Protein AF-A0A8T4D972-F1 (afdb_monomer)

Foldseek 3Di:
DQQPQPDQKGWACAFDDPPDIDIDGDDPVSVCVVVVCVVVVVDDDDPRGPVVRVVVVVVVVVVVCVVPVD

Secondary structure (DSSP, 8-state):
--S-TTSSEEEESTTS-TT--EEEE-SHHHHHHHHHHHHTTS--------HHHHHHHHHHHHHHHHHT--

pLDDT: mean 95.83, std 5.45, range [56.25, 98.44]

Solvent-accessible surface area (backbone atoms only — not comparable to full-atom values): 4264 Å² total; per-residue (Å²): 131,82,67,52,87,84,41,42,60,26,79,43,52,71,35,31,58,93,96,48,65,33,72,47,62,71,36,72,71,31,41,52,50,52,53,51,35,41,76,70,67,75,45,87,86,79,88,78,58,45,58,70,58,46,53,52,53,39,52,51,54,51,54,53,54,63,74,67,71,124

Nearest PDB structures (foldseek):
  8rja-assembly2_E  TM=9.615E-01  e=3.801E-02  Candidatus Methanoperedenaceae archaeon GB50
  6duz-assembly1_Y  TM=3.510E-01  e=9.710E+00  Salmonella enterica subsp. enterica serovar Typhimurium

Radius of gyration: 14.2 Å; Cα contacts (8 Å, |Δi|>4): 73; chains: 1; bounding box: 43×21×30 Å

Sequence (70 aa):
DYTAELADISVGSVGSEPGWSTVLTRTAPGEHLLLGARAKGYVEVTEDIKLKEIERLTKIKRRRAEQHRE

Structure (mmCIF, N/CA/C/O backbone):
data_AF-A0A8T4D972-F1
#
_entry.id   AF-A0A8T4D972-F1
#
loop_
_atom_site.group_PDB
_atom_site.id
_atom_site.type_symbol
_atom_site.label_atom_id
_atom_site.label_alt_id
_atom_site.label_comp_id
_atom_site.label_asym_id
_atom_site.label_entity_id
_atom_site.label_seq_id
_atom_site.pdbx_PDB_ins_code
_atom_site.Cartn_x
_atom_site.Cartn_y
_atom_site.Cartn_z
_atom_site.occupancy
_atom_site.B_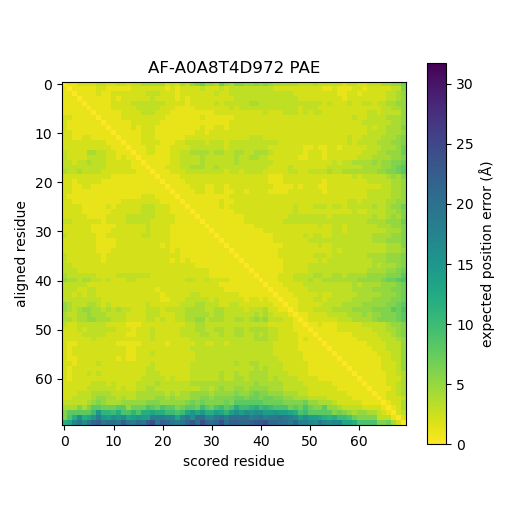iso_or_equiv
_atom_site.auth_seq_id
_atom_site.auth_comp_id
_atom_site.auth_asym_id
_atom_site.auth_ato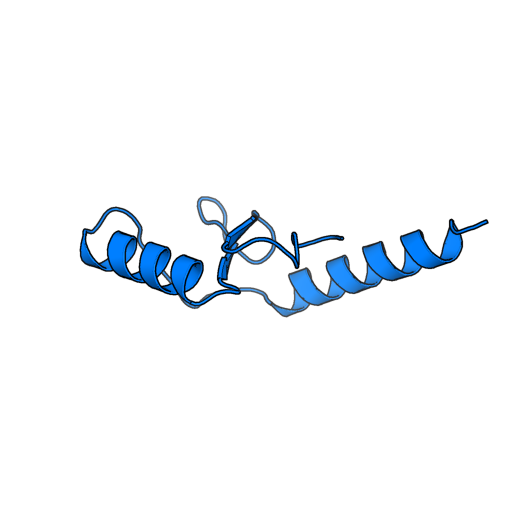m_id
_atom_site.pdbx_PDB_model_num
ATOM 1 N N . ASP A 1 1 ? 12.436 -3.116 -6.525 1.00 93.56 1 ASP A N 1
ATOM 2 C CA . ASP A 1 1 ? 11.083 -2.665 -6.159 1.00 93.56 1 ASP A CA 1
ATOM 3 C C . ASP A 1 1 ? 11.033 -2.184 -4.701 1.00 93.56 1 ASP A C 1
ATOM 5 O O . ASP A 1 1 ? 11.583 -2.868 -3.846 1.00 93.56 1 ASP A O 1
ATOM 9 N N . TYR A 1 2 ? 10.502 -0.986 -4.419 1.00 97.00 2 TYR A N 1
ATOM 10 C CA . TYR A 1 2 ? 10.419 -0.400 -3.064 1.00 97.00 2 TYR A CA 1
ATOM 11 C C . TYR A 1 2 ? 9.084 -0.672 -2.364 1.00 97.00 2 TYR A C 1
ATOM 13 O O . TYR A 1 2 ? 9.084 -0.873 -1.156 1.00 97.00 2 TYR A O 1
ATOM 21 N N . THR A 1 3 ? 7.977 -0.691 -3.107 1.00 96.81 3 THR A N 1
ATOM 22 C CA . THR A 1 3 ? 6.616 -0.732 -2.550 1.00 96.81 3 THR A CA 1
ATOM 23 C C . THR A 1 3 ? 5.855 -1.995 -2.949 1.00 96.81 3 THR A C 1
ATOM 25 O O . THR A 1 3 ? 4.630 -2.013 -2.843 1.00 96.81 3 THR A O 1
ATOM 28 N N . ALA A 1 4 ? 6.556 -3.042 -3.400 1.00 97.44 4 ALA A N 1
ATOM 29 C CA . ALA A 1 4 ? 5.969 -4.301 -3.866 1.00 97.44 4 ALA A CA 1
ATOM 30 C C . ALA A 1 4 ? 4.885 -4.041 -4.928 1.00 97.44 4 ALA A C 1
ATOM 32 O O . ALA A 1 4 ? 3.700 -4.259 -4.698 1.00 97.44 4 ALA A O 1
ATOM 33 N N . GLU A 1 5 ? 5.281 -3.482 -6.072 1.00 96.19 5 GLU A N 1
ATOM 34 C CA . GLU A 1 5 ? 4.372 -2.946 -7.090 1.00 96.19 5 GLU A CA 1
ATOM 35 C C . GLU A 1 5 ? 3.486 -3.985 -7.784 1.00 96.19 5 GLU A C 1
ATOM 37 O O . GLU A 1 5 ? 2.495 -3.619 -8.409 1.00 96.19 5 GLU A O 1
ATOM 42 N N . LEU A 1 6 ? 3.804 -5.267 -7.605 1.00 97.25 6 LEU A N 1
ATOM 43 C CA . LEU A 1 6 ? 3.085 -6.408 -8.172 1.00 97.25 6 LEU A CA 1
ATOM 44 C C . LEU A 1 6 ? 2.159 -7.128 -7.175 1.00 97.25 6 LEU A C 1
ATOM 46 O O . LEU A 1 6 ? 1.526 -8.110 -7.550 1.00 97.25 6 LEU A O 1
ATOM 50 N N . ALA A 1 7 ? 2.097 -6.691 -5.915 1.00 97.94 7 ALA A N 1
ATOM 51 C CA . ALA A 1 7 ? 1.210 -7.288 -4.916 1.00 97.94 7 ALA A CA 1
ATOM 52 C C . ALA A 1 7 ? -0.226 -6.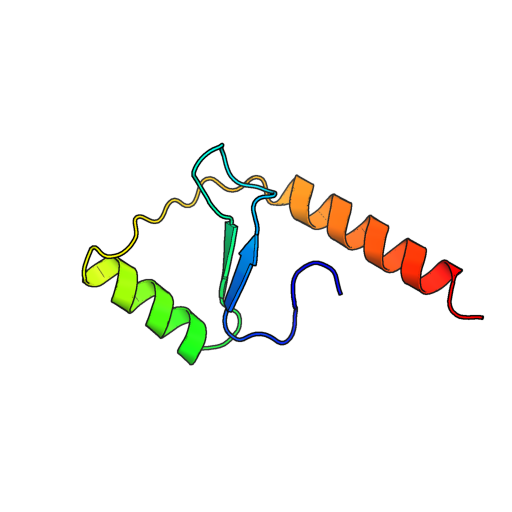753 -5.041 1.00 97.94 7 ALA A C 1
ATOM 54 O O . ALA A 1 7 ? -0.428 -5.605 -5.424 1.00 97.94 7 ALA A O 1
ATOM 55 N N . ASP A 1 8 ? -1.228 -7.536 -4.634 1.00 98.06 8 ASP A N 1
ATOM 56 C CA . ASP A 1 8 ? -2.608 -7.039 -4.515 1.00 98.06 8 ASP A CA 1
ATOM 57 C C . ASP A 1 8 ? -2.719 -5.927 -3.456 1.00 98.06 8 ASP A C 1
ATOM 59 O O . ASP A 1 8 ? -3.418 -4.925 -3.650 1.00 98.06 8 ASP A O 1
ATOM 63 N N . ILE A 1 9 ? -1.993 -6.109 -2.345 1.00 98.19 9 ILE A N 1
ATOM 64 C CA . ILE A 1 9 ? -1.863 -5.173 -1.227 1.00 98.19 9 ILE A CA 1
ATOM 65 C C . ILE A 1 9 ? -0.394 -5.113 -0.804 1.00 98.19 9 ILE A C 1
ATOM 67 O O . ILE A 1 9 ? 0.236 -6.146 -0.572 1.00 98.19 9 ILE A O 1
ATOM 71 N N . SER A 1 10 ? 0.125 -3.904 -0.627 1.00 98.12 10 SER A N 1
ATOM 72 C CA . SER A 1 10 ? 1.438 -3.656 -0.032 1.00 98.12 10 SER A CA 1
ATOM 73 C C . SER A 1 10 ? 1.281 -2.896 1.279 1.00 98.12 10 SER A C 1
ATOM 75 O O . SER A 1 10 ? 0.501 -1.949 1.348 1.00 98.12 10 SER A O 1
ATOM 77 N N . VAL A 1 11 ? 2.043 -3.275 2.306 1.00 97.62 11 VAL A N 1
ATOM 78 C CA . VAL A 1 11 ? 2.004 -2.644 3.636 1.00 97.62 11 VAL A CA 1
ATOM 79 C C . VAL A 1 11 ? 3.410 -2.206 4.036 1.00 97.62 11 VAL A C 1
ATOM 81 O O . VAL A 1 11 ? 4.370 -2.958 3.865 1.00 97.62 11 VAL A O 1
ATOM 84 N N . GLY A 1 12 ? 3.545 -0.993 4.569 1.00 96.94 12 GLY A N 1
ATOM 85 C CA . GLY A 1 12 ? 4.813 -0.465 5.071 1.00 96.94 12 GLY A CA 1
ATOM 86 C C . GLY A 1 12 ? 4.618 0.661 6.082 1.00 96.94 12 GLY A C 1
ATOM 87 O O . GLY A 1 12 ? 3.529 1.197 6.216 1.00 96.94 12 GLY A O 1
ATOM 88 N N . SER A 1 13 ? 5.672 1.026 6.811 1.00 96.81 13 SER A N 1
ATOM 89 C CA . SER A 1 13 ? 5.599 2.061 7.857 1.00 96.81 13 SER A CA 1
ATOM 90 C C . SER A 1 13 ? 5.785 3.489 7.337 1.00 96.81 13 SER A C 1
ATOM 92 O O . SER A 1 13 ? 5.250 4.436 7.904 1.00 96.81 13 SER A O 1
ATOM 94 N N . VAL A 1 14 ? 6.566 3.664 6.269 1.00 97.06 14 VAL A N 1
ATOM 95 C CA . VAL A 1 14 ? 6.901 4.987 5.726 1.00 97.06 14 VAL A CA 1
ATOM 96 C C . VAL A 1 14 ? 5.654 5.671 5.195 1.00 97.06 14 VAL A C 1
ATOM 98 O O . VAL A 1 14 ? 4.944 5.090 4.383 1.00 97.06 14 VAL A O 1
ATOM 101 N N . GLY A 1 15 ? 5.472 6.936 5.571 1.00 94.94 15 GLY A N 1
ATOM 102 C CA . GLY A 1 15 ? 4.318 7.732 5.173 1.00 94.94 15 GLY A CA 1
ATOM 103 C C . GLY A 1 15 ? 3.204 7.757 6.214 1.00 94.94 15 GLY A C 1
ATOM 104 O O . GLY A 1 15 ? 2.307 8.581 6.085 1.00 94.94 15 GLY A O 1
ATOM 105 N N . SER A 1 16 ? 3.290 6.926 7.253 1.00 97.25 16 SER A N 1
ATOM 106 C CA . SER A 1 16 ? 2.330 6.870 8.354 1.00 97.25 16 SER A CA 1
ATOM 107 C C . SER A 1 16 ? 2.940 7.329 9.674 1.00 97.25 16 SER A C 1
ATOM 109 O O . SER A 1 16 ? 4.154 7.268 9.877 1.00 97.25 16 SER A O 1
ATOM 111 N N . GLU A 1 17 ? 2.080 7.779 10.582 1.00 96.12 17 GLU A N 1
ATOM 112 C CA . GLU A 1 17 ? 2.455 8.072 11.965 1.00 96.12 17 GLU A CA 1
ATOM 113 C C . GLU A 1 17 ? 2.797 6.789 12.754 1.00 96.12 17 GLU A C 1
ATOM 115 O O . GLU A 1 17 ? 2.405 5.685 12.356 1.00 96.12 17 GLU A O 1
ATOM 120 N N . PRO A 1 18 ? 3.522 6.889 13.885 1.00 95.25 18 PRO A N 1
ATOM 121 C CA . PRO A 1 18 ? 3.819 5.739 14.734 1.00 95.25 18 PRO A CA 1
ATOM 122 C C . PRO A 1 18 ? 2.557 4.971 15.147 1.00 95.25 18 PRO A C 1
ATOM 124 O O . PRO A 1 18 ? 1.570 5.555 15.586 1.00 95.25 18 PRO A O 1
ATOM 127 N N . GLY A 1 19 ? 2.601 3.644 15.015 1.00 95.69 19 GLY A N 1
ATOM 128 C CA . GLY A 1 19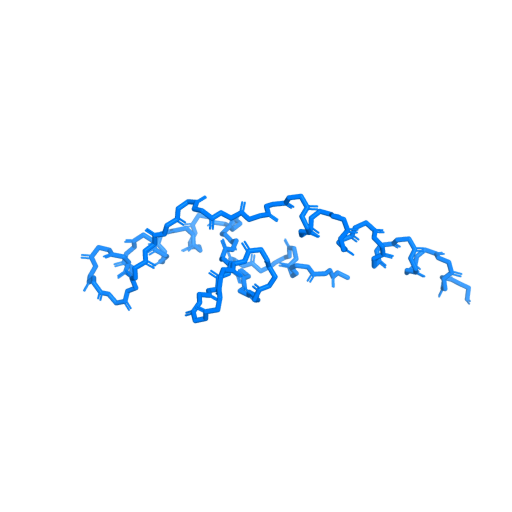 ? 1.453 2.768 15.278 1.00 95.69 19 GLY A CA 1
ATOM 129 C C . GLY A 1 19 ? 0.519 2.571 14.080 1.00 95.69 19 GLY A C 1
ATOM 130 O O . GLY A 1 19 ? -0.327 1.684 14.127 1.00 95.69 19 GLY A O 1
ATOM 131 N N . TRP A 1 20 ? 0.713 3.319 12.990 1.00 97.44 20 TRP A N 1
ATOM 132 C CA . TRP A 1 20 ? -0.010 3.147 11.732 1.00 97.44 20 TRP A CA 1
ATOM 133 C C . TRP A 1 20 ? 0.870 2.511 10.654 1.00 97.44 20 TRP A C 1
ATOM 135 O O . TRP A 1 20 ? 2.099 2.484 10.738 1.00 97.44 20 TRP A O 1
ATOM 145 N N . SER A 1 21 ? 0.224 1.981 9.619 1.00 97.62 21 SER A N 1
ATOM 146 C CA . SER A 1 21 ? 0.884 1.486 8.412 1.00 97.62 21 SER A CA 1
ATOM 147 C C . SER A 1 21 ? 0.271 2.133 7.179 1.00 97.62 21 SER A C 1
ATOM 149 O O . SER A 1 21 ? -0.944 2.289 7.087 1.00 97.62 21 SER A O 1
ATOM 151 N N . THR A 1 22 ? 1.113 2.456 6.205 1.00 97.88 22 THR A N 1
ATOM 152 C CA . THR A 1 22 ? 0.691 2.844 4.865 1.00 9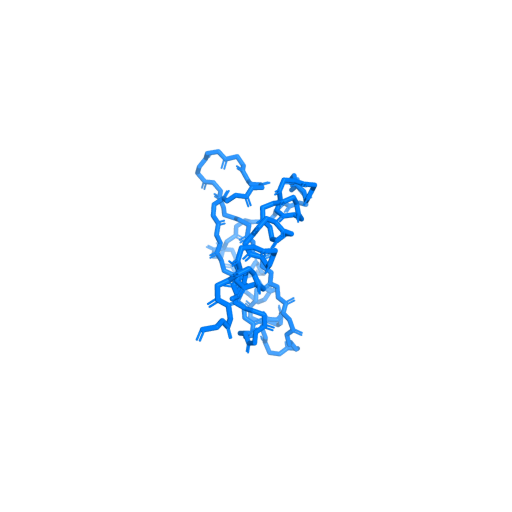7.88 22 THR A CA 1
ATOM 153 C C . THR A 1 22 ? 0.331 1.573 4.111 1.00 97.88 22 THR A C 1
ATOM 155 O O . THR A 1 22 ? 1.151 0.660 3.979 1.00 97.88 22 THR A O 1
ATOM 158 N N . VAL A 1 23 ? -0.901 1.527 3.613 1.00 97.62 23 VAL A N 1
ATOM 159 C CA . VAL A 1 23 ? -1.438 0.414 2.830 1.00 97.62 23 VAL A CA 1
ATOM 160 C C . VAL A 1 23 ? -1.703 0.897 1.409 1.00 97.62 23 VAL A C 1
ATOM 162 O O . VAL A 1 23 ? -2.394 1.892 1.210 1.00 97.62 23 VAL A O 1
ATO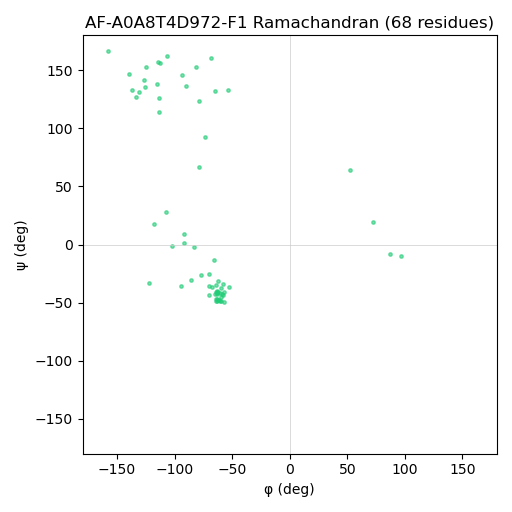M 165 N N . LEU A 1 24 ? -1.152 0.196 0.419 1.00 97.00 24 LEU A N 1
ATOM 166 C CA . LEU A 1 24 ? -1.392 0.449 -1.001 1.00 97.00 24 LEU A CA 1
ATOM 167 C C . LEU A 1 24 ? -2.152 -0.738 -1.589 1.00 97.00 24 LEU A C 1
ATOM 169 O O . LEU A 1 24 ? -1.601 -1.835 -1.671 1.00 97.00 24 LEU A O 1
ATOM 173 N N . THR A 1 25 ? -3.394 -0.523 -2.012 1.00 97.62 25 THR A N 1
ATOM 174 C CA . THR A 1 25 ? -4.177 -1.500 -2.779 1.00 97.62 25 THR A CA 1
ATOM 175 C C . THR A 1 25 ? -3.927 -1.277 -4.269 1.00 97.62 25 THR A C 1
ATOM 177 O O . THR A 1 25 ? -3.851 -0.138 -4.730 1.00 97.62 25 THR A O 1
ATOM 180 N N . ARG A 1 26 ? -3.730 -2.357 -5.032 1.00 97.12 26 ARG A N 1
ATOM 181 C CA . ARG A 1 26 ? -3.363 -2.272 -6.462 1.00 97.12 26 ARG A CA 1
ATOM 182 C C . ARG A 1 26 ? -4.343 -2.977 -7.379 1.00 97.12 26 ARG A C 1
ATOM 184 O O . ARG A 1 26 ? -4.544 -2.546 -8.509 1.00 97.12 26 ARG A O 1
ATOM 191 N N . THR A 1 27 ? -4.933 -4.062 -6.897 1.00 98.19 27 THR A N 1
ATOM 192 C CA . THR A 1 27 ? -5.904 -4.861 -7.642 1.00 98.19 27 THR A CA 1
ATOM 193 C C . THR A 1 27 ? -7.273 -4.773 -6.980 1.00 98.19 27 THR A C 1
ATOM 195 O O . THR A 1 27 ? -7.384 -4.509 -5.780 1.00 98.19 27 THR A O 1
ATOM 198 N N . ALA A 1 28 ? -8.328 -5.034 -7.755 1.00 98.25 28 ALA A N 1
ATOM 199 C CA . ALA A 1 28 ? -9.696 -5.029 -7.238 1.00 98.25 28 ALA A CA 1
ATOM 200 C C . ALA A 1 28 ? -9.900 -6.005 -6.055 1.00 98.25 28 ALA A C 1
ATOM 202 O O . ALA A 1 28 ? -10.524 -5.608 -5.071 1.00 98.25 28 ALA A O 1
ATOM 203 N N . PRO A 1 29 ? -9.344 -7.240 -6.059 1.00 98.00 29 PRO A N 1
ATOM 204 C CA . PRO A 1 29 ? -9.379 -8.102 -4.876 1.00 98.00 29 PRO A CA 1
ATOM 205 C C . PRO A 1 29 ? -8.715 -7.476 -3.644 1.00 98.00 29 PRO A C 1
ATOM 207 O O . PRO A 1 29 ? -9.275 -7.552 -2.551 1.00 98.00 29 PRO A O 1
ATOM 210 N N . GLY A 1 30 ? -7.555 -6.831 -3.810 1.00 98.19 30 GLY A N 1
ATOM 211 C CA . GLY A 1 30 ? -6.850 -6.168 -2.712 1.00 98.19 30 GLY A CA 1
ATOM 212 C C . GLY A 1 30 ? -7.651 -5.015 -2.105 1.00 98.19 30 GLY A C 1
ATOM 213 O O . GLY A 1 30 ? -7.758 -4.899 -0.884 1.00 98.19 30 GLY A O 1
ATOM 214 N N . GLU A 1 31 ? -8.276 -4.196 -2.949 1.00 97.94 31 GLU A N 1
ATOM 215 C CA . GLU A 1 31 ? -9.154 -3.112 -2.504 1.00 97.94 31 GLU A CA 1
ATOM 216 C C . GLU A 1 31 ? -10.390 -3.638 -1.764 1.00 97.94 31 GLU A C 1
ATOM 218 O O . GLU A 1 31 ? -10.679 -3.201 -0.647 1.00 97.94 31 GLU A O 1
ATOM 223 N N . HIS A 1 32 ? -11.081 -4.633 -2.328 1.0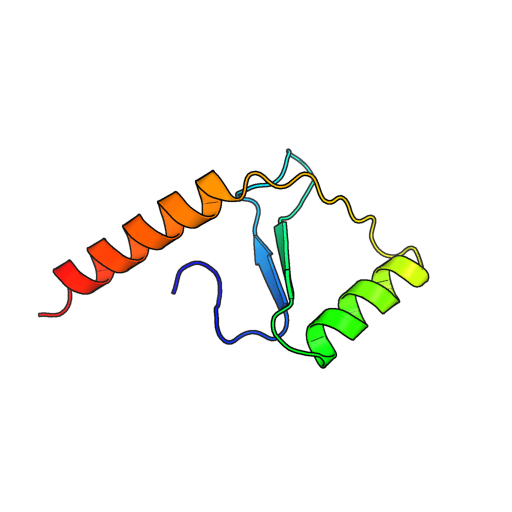0 98.38 32 HIS A N 1
ATOM 224 C CA . HIS A 1 32 ? -12.248 -5.241 -1.690 1.00 98.38 32 HIS A CA 1
ATOM 225 C C . HIS A 1 32 ? -11.919 -5.860 -0.326 1.00 98.38 32 HIS A C 1
ATOM 227 O O . HIS A 1 32 ? -12.726 -5.763 0.601 1.00 98.38 32 HIS A O 1
ATOM 233 N N . LEU A 1 33 ? -10.738 -6.468 -0.176 1.00 98.25 33 LEU A N 1
ATOM 234 C CA . LEU A 1 33 ? -10.275 -7.006 1.103 1.00 98.25 33 LEU A CA 1
ATOM 235 C C . LEU A 1 33 ? -10.101 -5.906 2.156 1.00 98.25 33 LEU A C 1
ATOM 237 O O . LEU A 1 33 ? -10.601 -6.060 3.272 1.00 98.25 33 LEU A O 1
ATOM 241 N N . LEU A 1 34 ? -9.448 -4.791 1.809 1.00 97.94 34 LEU A N 1
ATOM 242 C CA . LEU A 1 34 ? -9.249 -3.673 2.736 1.00 97.94 34 LEU A CA 1
ATOM 243 C C . LEU A 1 34 ? -10.583 -3.033 3.141 1.00 97.94 34 LEU A C 1
ATOM 245 O O . LEU A 1 34 ? -10.839 -2.825 4.329 1.00 97.94 34 LEU A O 1
ATOM 249 N N . LEU A 1 35 ? -11.461 -2.770 2.169 1.00 97.62 35 LEU A N 1
ATOM 250 C CA . LEU A 1 35 ? -12.786 -2.201 2.423 1.00 97.62 35 LEU A CA 1
ATOM 251 C C . LEU A 1 35 ? -13.651 -3.139 3.273 1.00 97.62 35 LEU A C 1
ATOM 253 O O . LEU A 1 35 ? -14.312 -2.691 4.210 1.00 97.62 35 LEU A O 1
ATOM 257 N N . GLY A 1 36 ? -13.606 -4.445 3.001 1.00 98.31 36 GLY A N 1
ATOM 258 C CA . GLY A 1 36 ? -14.301 -5.455 3.794 1.00 98.31 36 GLY A CA 1
ATOM 259 C C . GLY A 1 36 ? -13.777 -5.549 5.229 1.00 98.31 36 GLY A C 1
ATOM 260 O O . GLY A 1 36 ? -14.572 -5.663 6.162 1.00 98.31 36 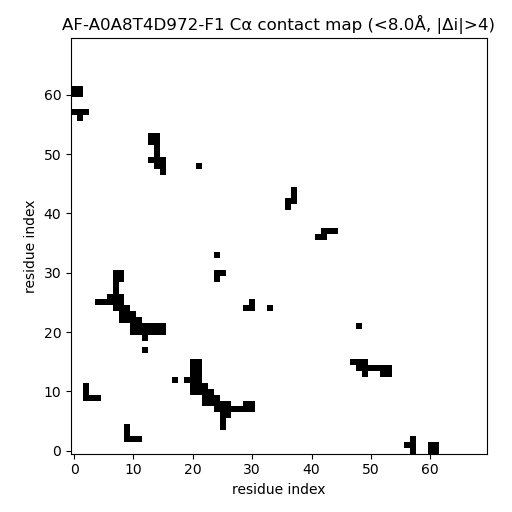GLY A O 1
ATOM 261 N N . ALA A 1 37 ? -12.458 -5.464 5.428 1.00 98.25 37 ALA A N 1
ATOM 262 C CA . ALA A 1 37 ? -11.847 -5.448 6.756 1.00 98.25 37 ALA A CA 1
ATOM 263 C C . ALA A 1 37 ? -12.243 -4.195 7.552 1.00 98.25 37 ALA A C 1
ATOM 265 O O . ALA A 1 37 ? -12.608 -4.306 8.724 1.00 98.25 37 ALA A O 1
ATOM 266 N N . ARG A 1 38 ? -12.251 -3.024 6.900 1.00 97.94 38 ARG A N 1
ATOM 267 C CA . ARG A 1 38 ? -12.737 -1.767 7.485 1.00 97.94 38 ARG A CA 1
ATOM 268 C C . ARG A 1 38 ? -14.209 -1.872 7.883 1.00 97.94 38 ARG A C 1
ATOM 270 O O . ARG A 1 38 ? -14.563 -1.536 9.007 1.00 97.94 38 ARG A O 1
ATOM 277 N N . ALA A 1 39 ? -15.068 -2.369 6.991 1.00 98.25 39 ALA A N 1
ATOM 278 C CA . ALA A 1 39 ? -16.504 -2.497 7.249 1.00 98.25 39 ALA A CA 1
ATOM 279 C C . ALA A 1 39 ? -16.821 -3.442 8.422 1.00 98.25 39 ALA A C 1
ATOM 281 O O . ALA A 1 39 ? -17.793 -3.231 9.140 1.00 98.25 39 ALA A O 1
ATOM 282 N N . LYS A 1 40 ? -15.987 -4.467 8.636 1.00 98.44 40 LYS A N 1
ATOM 283 C CA . LYS A 1 40 ? -16.095 -5.401 9.769 1.00 98.44 40 LYS A CA 1
ATOM 284 C C . LYS A 1 40 ? -15.447 -4.888 11.061 1.00 98.44 40 LYS A C 1
ATOM 286 O O . LYS A 1 40 ? -15.505 -5.587 12.068 1.00 98.44 40 LYS A O 1
ATOM 291 N N . GLY A 1 41 ? -14.826 -3.707 11.042 1.00 98.06 41 GLY A N 1
ATOM 292 C CA . GLY A 1 41 ? -14.153 -3.122 12.204 1.00 98.06 41 GLY A CA 1
ATOM 293 C C . GLY A 1 41 ? -12.838 -3.808 12.581 1.00 98.06 41 GLY A C 1
ATOM 294 O O . GLY A 1 41 ? -12.384 -3.666 13.709 1.00 98.06 41 GLY A O 1
ATOM 295 N N . TYR A 1 42 ? -12.221 -4.566 11.667 1.00 98.31 42 TYR A N 1
ATOM 296 C CA . TYR A 1 42 ? -10.920 -5.198 11.922 1.00 98.31 42 TYR A CA 1
ATOM 297 C C . TYR A 1 42 ? -9.756 -4.217 11.826 1.00 98.31 42 TYR A C 1
ATOM 299 O O . TYR A 1 42 ? -8.705 -4.454 12.415 1.00 98.31 42 TYR A O 1
ATOM 307 N N . VAL A 1 43 ? -9.933 -3.146 11.054 1.00 97.81 43 VAL A N 1
ATOM 308 C CA . VAL A 1 43 ? -8.932 -2.102 10.854 1.00 97.81 43 VAL A CA 1
ATOM 309 C C . VAL A 1 43 ? -9.598 -0.737 10.842 1.00 97.81 43 VAL A C 1
ATOM 311 O O . VAL A 1 43 ? -10.715 -0.576 10.343 1.00 97.81 43 VAL A O 1
ATOM 314 N N . GLU A 1 44 ? -8.872 0.252 11.342 1.00 97.25 44 GLU A N 1
ATOM 315 C CA . GLU A 1 44 ? -9.177 1.662 11.139 1.00 97.25 44 GLU A CA 1
ATOM 316 C C . GLU A 1 44 ? -8.397 2.169 9.924 1.00 97.25 44 GLU A C 1
ATOM 318 O O . GLU A 1 44 ? -7.287 1.711 9.646 1.00 97.25 44 GLU A O 1
ATOM 323 N N . VAL A 1 45 ? -8.989 3.092 9.166 1.00 96.06 45 VAL A N 1
ATOM 324 C CA . VAL A 1 45 ? -8.378 3.647 7.952 1.00 96.06 45 VAL A CA 1
ATOM 325 C C . VAL A 1 45 ? -8.457 5.165 8.013 1.00 96.06 45 VAL A C 1
ATOM 327 O O . VAL A 1 45 ? -9.525 5.721 8.261 1.00 96.06 45 VAL A O 1
ATOM 330 N N . THR A 1 46 ? -7.326 5.812 7.750 1.00 95.06 46 THR A N 1
ATOM 331 C CA . THR A 1 46 ? -7.188 7.261 7.600 1.00 95.06 46 THR A CA 1
ATOM 332 C C . THR A 1 46 ? -6.551 7.573 6.249 1.00 95.06 46 THR A C 1
ATOM 334 O O . THR A 1 46 ? -5.809 6.756 5.703 1.00 95.06 46 THR A O 1
ATOM 337 N N . GLU A 1 47 ? -6.840 8.754 5.711 1.00 93.06 47 GLU A N 1
ATOM 338 C CA . GLU A 1 47 ? -6.220 9.268 4.483 1.00 93.06 47 GLU A CA 1
ATOM 339 C C . GLU A 1 47 ? -4.971 10.120 4.772 1.00 93.06 47 GLU A C 1
ATOM 341 O O . GLU A 1 47 ? -4.332 10.622 3.848 1.00 93.06 47 GLU A O 1
ATOM 346 N N . ASP A 1 48 ? -4.597 10.269 6.048 1.00 94.00 48 ASP A N 1
ATOM 347 C CA . ASP A 1 48 ? -3.393 10.995 6.451 1.00 94.00 48 ASP A CA 1
ATOM 348 C C . ASP A 1 48 ? -2.127 10.187 6.136 1.00 94.00 48 ASP A C 1
ATOM 350 O O . ASP A 1 48 ? -1.689 9.319 6.897 1.00 94.00 48 ASP A O 1
ATOM 354 N N . ILE A 1 49 ? -1.575 10.440 4.949 1.00 94.69 49 ILE A N 1
ATOM 355 C CA . ILE A 1 49 ? -0.403 9.750 4.418 1.00 94.69 49 ILE A CA 1
ATOM 356 C C . ILE A 1 49 ? 0.578 10.774 3.845 1.00 94.69 49 ILE A C 1
ATOM 358 O O . ILE A 1 49 ? 0.266 11.548 2.934 1.00 94.69 49 ILE A O 1
ATOM 362 N N . LYS A 1 50 ? 1.837 10.713 4.285 1.00 96.25 50 LYS A N 1
ATOM 363 C CA . LYS A 1 50 ? 2.942 11.524 3.747 1.00 96.25 50 LYS A CA 1
ATOM 364 C C . LYS A 1 50 ? 3.468 10.935 2.431 1.00 96.25 50 LYS A C 1
ATOM 366 O O . LYS A 1 50 ? 4.618 10.504 2.331 1.00 96.25 50 LYS A O 1
ATOM 371 N N . LEU A 1 51 ? 2.642 10.956 1.380 1.00 94.75 51 LEU A N 1
ATOM 372 C CA . LEU A 1 51 ? 2.945 10.368 0.060 1.00 94.75 51 LEU A CA 1
ATOM 373 C C . LEU A 1 51 ? 4.282 10.838 -0.539 1.00 94.75 51 LEU A C 1
ATOM 375 O O . LEU A 1 51 ? 5.020 10.044 -1.126 1.00 94.75 51 LEU A O 1
ATOM 379 N N . LYS A 1 52 ? 4.650 12.111 -0.334 1.00 96.44 52 LYS A N 1
ATOM 380 C CA . LYS A 1 52 ? 5.919 12.681 -0.826 1.00 96.44 52 LYS A CA 1
ATOM 381 C C . LYS A 1 52 ? 7.152 11.935 -0.304 1.00 96.44 52 LYS A C 1
ATOM 383 O O . LYS A 1 52 ? 8.151 11.828 -1.018 1.00 96.44 52 LYS A O 1
ATOM 388 N N . GLU A 1 53 ? 7.109 11.415 0.923 1.00 95.88 53 GLU A N 1
ATOM 389 C CA . GLU A 1 53 ? 8.226 10.660 1.497 1.00 95.88 53 GLU A CA 1
ATOM 390 C C . GLU A 1 53 ? 8.389 9.300 0.815 1.00 95.88 53 GLU A C 1
ATOM 392 O O . GLU A 1 53 ? 9.505 8.924 0.440 1.00 95.88 53 GLU A O 1
ATOM 397 N N . ILE A 1 54 ? 7.269 8.612 0.574 1.00 96.75 54 ILE A N 1
ATOM 398 C CA . ILE A 1 54 ? 7.220 7.328 -0.133 1.00 96.75 54 ILE A CA 1
ATOM 399 C C . ILE A 1 54 ? 7.755 7.498 -1.558 1.00 96.75 54 ILE A C 1
ATOM 401 O O . ILE A 1 54 ? 8.632 6.743 -1.991 1.00 96.75 54 ILE A O 1
ATOM 405 N N . GLU A 1 55 ? 7.297 8.521 -2.284 1.00 96.62 55 GLU A N 1
ATOM 406 C CA . GLU A 1 55 ? 7.776 8.818 -3.637 1.00 96.62 55 GLU A CA 1
ATOM 407 C C . GLU A 1 55 ? 9.283 9.091 -3.675 1.00 96.62 55 GLU A C 1
ATOM 409 O O . GLU A 1 55 ? 9.997 8.577 -4.544 1.00 96.62 55 GLU A O 1
ATOM 414 N N . ARG A 1 56 ? 9.789 9.894 -2.729 1.00 97.81 56 ARG A N 1
ATOM 415 C CA . ARG A 1 56 ? 11.213 10.237 -2.646 1.00 97.81 56 ARG A CA 1
ATOM 416 C C . ARG A 1 56 ? 12.069 8.986 -2.467 1.00 97.81 56 ARG A C 1
ATOM 418 O O . ARG A 1 56 ? 13.049 8.807 -3.193 1.00 97.81 56 ARG A O 1
ATOM 425 N N . LEU A 1 57 ? 11.704 8.116 -1.527 1.00 97.56 57 LEU A N 1
ATOM 426 C CA . LEU A 1 57 ? 12.457 6.892 -1.248 1.00 97.56 57 LEU A CA 1
ATOM 427 C C . LEU A 1 57 ? 12.340 5.869 -2.385 1.00 97.56 57 LEU A C 1
ATOM 429 O O . LEU A 1 57 ? 13.342 5.244 -2.744 1.00 97.56 57 LEU A O 1
ATOM 433 N N . THR A 1 58 ? 11.175 5.785 -3.033 1.00 96.69 58 THR A N 1
ATOM 434 C CA . THR A 1 58 ? 10.979 4.970 -4.243 1.00 96.69 58 THR A CA 1
ATOM 435 C C . THR A 1 58 ? 11.953 5.386 -5.348 1.00 96.69 58 THR A C 1
ATOM 437 O O . THR A 1 58 ? 12.666 4.541 -5.898 1.00 96.69 58 THR A O 1
ATOM 440 N N . LYS A 1 59 ? 12.049 6.694 -5.635 1.00 97.00 59 LYS A N 1
ATOM 441 C CA . LYS A 1 59 ? 12.970 7.246 -6.645 1.00 97.00 59 LYS A CA 1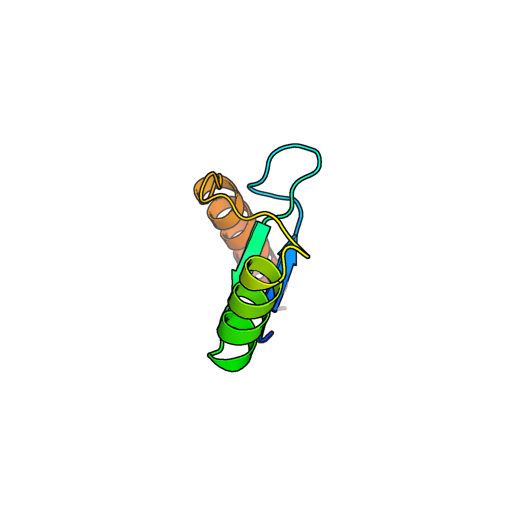
ATOM 442 C C . LYS A 1 59 ? 14.431 6.942 -6.311 1.00 97.00 59 LYS A C 1
ATOM 444 O O . LYS A 1 59 ? 15.188 6.562 -7.201 1.00 97.00 59 LYS A O 1
ATOM 449 N N . ILE A 1 60 ? 14.828 7.064 -5.042 1.00 97.12 60 ILE A N 1
ATOM 450 C CA . ILE A 1 60 ? 16.196 6.748 -4.601 1.00 97.12 60 ILE A CA 1
ATOM 451 C C . ILE A 1 60 ? 16.519 5.266 -4.828 1.00 97.12 60 ILE A C 1
ATOM 453 O O . ILE A 1 60 ? 17.568 4.962 -5.396 1.00 97.12 60 ILE A O 1
ATOM 457 N N . LYS A 1 61 ? 15.633 4.340 -4.431 1.00 95.88 61 LYS A N 1
ATOM 458 C CA . LYS A 1 61 ? 15.866 2.899 -4.635 1.00 95.88 61 LYS A CA 1
ATOM 459 C C . LYS A 1 61 ? 15.958 2.547 -6.120 1.00 95.88 61 LYS A C 1
ATOM 461 O O . LYS A 1 61 ? 16.822 1.757 -6.488 1.00 95.88 61 LYS A O 1
ATOM 466 N N . ARG A 1 62 ? 15.105 3.143 -6.964 1.00 95.31 62 ARG A N 1
ATOM 467 C CA . ARG A 1 62 ? 15.119 2.918 -8.419 1.00 95.31 62 ARG A CA 1
ATOM 468 C C . ARG A 1 62 ? 16.429 3.397 -9.053 1.00 95.31 62 ARG A C 1
ATOM 470 O O . ARG A 1 62 ? 17.088 2.601 -9.707 1.00 95.31 62 ARG A O 1
ATOM 477 N N . ARG A 1 63 ? 16.869 4.624 -8.747 1.00 96.38 63 ARG A N 1
ATOM 478 C CA . ARG A 1 63 ? 18.154 5.164 -9.233 1.00 96.38 63 ARG A CA 1
ATOM 479 C C . ARG A 1 63 ? 19.350 4.307 -8.823 1.00 96.38 63 ARG A C 1
ATOM 481 O O . ARG A 1 63 ? 20.220 4.044 -9.639 1.00 96.38 63 ARG A O 1
ATOM 488 N N . ARG A 1 64 ? 19.394 3.840 -7.569 1.00 95.75 64 ARG A N 1
ATOM 489 C CA . ARG A 1 64 ? 20.471 2.943 -7.110 1.00 95.75 64 ARG A CA 1
ATOM 490 C C . ARG A 1 64 ? 20.467 1.619 -7.871 1.00 95.75 64 ARG A C 1
ATOM 492 O O . ARG A 1 64 ? 21.522 1.137 -8.251 1.00 95.75 64 ARG A O 1
ATOM 499 N N . ALA A 1 65 ? 19.292 1.038 -8.109 1.00 94.50 65 ALA A N 1
ATOM 500 C CA . ALA A 1 65 ? 19.188 -0.199 -8.878 1.00 94.50 65 ALA A CA 1
ATOM 501 C C . ALA A 1 65 ? 19.653 -0.023 -10.336 1.00 94.50 65 ALA A C 1
ATOM 503 O O . ALA A 1 65 ? 20.243 -0.938 -10.894 1.00 94.50 65 ALA A O 1
ATOM 504 N N . GLU A 1 66 ? 19.414 1.145 -10.937 1.00 93.81 66 GLU A N 1
ATOM 505 C CA . GLU A 1 66 ? 19.917 1.494 -12.274 1.00 93.81 66 GLU A CA 1
ATOM 506 C C . GLU A 1 66 ? 21.446 1.655 -12.298 1.00 93.81 66 GLU A C 1
ATOM 508 O O . GLU A 1 66 ? 22.078 1.242 -13.262 1.00 93.81 66 GLU A O 1
ATOM 513 N N . GLN A 1 67 ? 22.046 2.203 -11.236 1.00 91.75 67 GLN A N 1
ATOM 514 C CA . GLN A 1 67 ? 23.502 2.380 -11.117 1.00 91.75 67 GLN A CA 1
ATOM 515 C C . GLN A 1 67 ? 24.280 1.068 -10.937 1.00 91.75 67 GLN A C 1
ATOM 517 O O . GLN A 1 67 ? 25.456 1.015 -11.269 1.00 91.75 67 GLN A O 1
ATOM 522 N N . HIS A 1 68 ? 23.646 0.023 -10.403 1.00 85.62 68 HIS A N 1
ATOM 523 C CA . HIS A 1 68 ? 24.269 -1.277 -10.118 1.00 85.62 68 HIS A CA 1
ATOM 524 C C . HIS A 1 68 ? 23.820 -2.374 -11.097 1.00 85.62 68 HIS A C 1
ATOM 526 O O . HIS A 1 68 ? 23.730 -3.538 -10.719 1.00 85.62 68 HIS A O 1
ATOM 532 N N . ARG A 1 69 ? 23.446 -1.998 -12.325 1.00 81.44 69 ARG A N 1
ATOM 533 C CA . ARG A 1 69 ? 22.928 -2.923 -13.347 1.00 81.44 69 ARG A CA 1
ATOM 534 C C . ARG A 1 69 ? 23.998 -3.513 -14.278 1.00 81.44 69 ARG A C 1
ATOM 536 O O . ARG A 1 69 ? 23.623 -4.163 -15.251 1.00 81.44 69 ARG A O 1
ATOM 543 N N . GLU A 1 70 ? 25.273 -3.291 -13.974 1.00 56.25 70 GLU A N 1
ATOM 544 C CA . GLU A 1 70 ? 26.439 -3.948 -14.592 1.00 56.25 70 GLU A CA 1
ATOM 545 C C . GLU A 1 70 ? 26.852 -5.185 -13.787 1.00 56.25 70 GLU A C 1
ATOM 547 O O . GLU A 1 70 ? 27.197 -6.202 -14.427 1.00 56.25 70 GLU A O 1
#

Mean predicted aligned error: 2.94 Å